Protein AF-A0A2S4UVK0-F1 (afdb_monomer_lite)

pLDDT: mean 73.25, std 17.58, range [31.62, 90.81]

Foldseek 3Di:
DDDDDDDPDPPPDPPPPPPPLCVQWPDDDQKIAGPDVPDGDIDGVVPDDSVVSVLVSCVRVVCLQKFFQDPPFPGGDGHSDPVVVVCCCVPPPRNPPPDDDPVRTGGHDPVRVVVVVVVVVVVVVVVVVPPD

Structure (mmCIF, N/CA/C/O backbone):
data_AF-A0A2S4UVK0-F1
#
_entry.id   AF-A0A2S4UVK0-F1
#
loop_
_atom_site.group_PDB
_atom_site.id
_atom_site.type_symbol
_atom_site.label_atom_id
_atom_site.label_alt_id
_atom_site.label_comp_id
_atom_site.label_asym_id
_atom_site.label_entity_id
_atom_site.label_seq_id
_atom_site.pdbx_PDB_ins_code
_atom_site.Cartn_x
_atom_site.Cartn_y
_atom_site.Cartn_z
_atom_site.occupancy
_atom_site.B_iso_or_equiv
_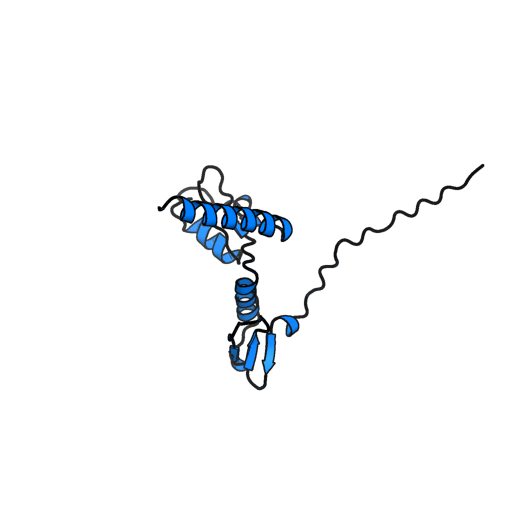atom_site.auth_seq_id
_atom_site.auth_comp_id
_atom_site.auth_asym_id
_atom_site.auth_atom_id
_atom_site.pdbx_PDB_model_num
ATOM 1 N N . MET A 1 1 ? -6.320 55.449 -12.501 1.00 41.81 1 MET A N 1
ATOM 2 C CA . MET A 1 1 ? -6.717 54.249 -13.261 1.00 41.81 1 MET A CA 1
ATOM 3 C C . MET A 1 1 ? -6.415 53.023 -12.420 1.00 41.81 1 MET A C 1
ATOM 5 O O . MET A 1 1 ? -5.417 53.016 -11.719 1.00 41.81 1 MET A O 1
ATOM 9 N N . GLN A 1 2 ? -7.387 52.115 -12.448 1.00 38.44 2 GLN A N 1
ATOM 10 C CA . GLN A 1 2 ? -7.566 50.790 -11.848 1.00 38.44 2 GLN A CA 1
ATOM 11 C C . GLN A 1 2 ? -6.492 50.130 -10.950 1.00 38.44 2 GLN A C 1
ATOM 13 O O . GLN A 1 2 ? -5.309 50.042 -11.254 1.00 38.44 2 GLN A O 1
ATOM 18 N N . GLN A 1 3 ? -7.049 49.548 -9.883 1.00 43.16 3 GLN A N 1
ATOM 19 C CA . GLN A 1 3 ? -6.599 48.444 -9.033 1.00 43.16 3 GLN A CA 1
ATOM 20 C C . GLN A 1 3 ? -6.011 47.262 -9.826 1.00 43.16 3 GLN A C 1
ATOM 22 O O . GLN A 1 3 ? -6.488 46.981 -10.921 1.00 43.16 3 GLN A O 1
ATOM 27 N N . ASN A 1 4 ? -5.115 46.475 -9.214 1.00 33.28 4 ASN A N 1
ATOM 28 C CA . ASN A 1 4 ? -5.263 45.016 -9.264 1.00 33.28 4 ASN A CA 1
ATOM 29 C C . ASN A 1 4 ? -4.525 44.302 -8.126 1.00 33.28 4 ASN A C 1
ATOM 31 O O . ASN A 1 4 ? -3.321 44.054 -8.142 1.00 33.28 4 ASN A O 1
ATOM 35 N N . ASN A 1 5 ? -5.336 43.974 -7.129 1.00 38.16 5 ASN A N 1
ATOM 36 C CA . ASN A 1 5 ? -5.068 43.098 -6.011 1.00 38.16 5 ASN A CA 1
ATOM 37 C C . ASN A 1 5 ? -5.067 41.653 -6.544 1.00 38.16 5 ASN A C 1
ATOM 39 O O . ASN A 1 5 ? -6.124 41.151 -6.918 1.00 38.16 5 ASN A O 1
ATOM 43 N N . THR A 1 6 ? -3.912 40.987 -6.623 1.00 42.09 6 THR A N 1
ATOM 44 C CA . THR A 1 6 ? -3.865 39.566 -7.014 1.00 42.09 6 THR A CA 1
ATOM 45 C C . THR A 1 6 ? -3.604 38.716 -5.779 1.00 42.09 6 THR A C 1
ATOM 47 O O . THR A 1 6 ? -2.465 38.427 -5.417 1.00 42.09 6 THR A O 1
ATOM 50 N N . GLN A 1 7 ? -4.701 38.329 -5.125 1.00 40.19 7 GLN A N 1
ATOM 51 C CA . GLN A 1 7 ? -4.750 37.201 -4.202 1.00 40.19 7 GLN A CA 1
ATOM 52 C C . GLN A 1 7 ? -4.275 35.944 -4.944 1.00 40.19 7 GLN A C 1
ATOM 54 O O . GLN A 1 7 ? -5.007 35.365 -5.747 1.00 40.19 7 GLN A O 1
ATOM 59 N N . LEU A 1 8 ? -3.052 35.494 -4.672 1.00 37.06 8 LEU A N 1
ATOM 60 C CA . LEU A 1 8 ? -2.634 34.148 -5.047 1.00 37.06 8 LEU A CA 1
ATOM 61 C C . LEU A 1 8 ? -3.218 33.174 -4.024 1.00 37.06 8 LEU A C 1
ATOM 63 O O . LEU A 1 8 ? -2.676 32.962 -2.940 1.00 37.06 8 LEU A O 1
ATOM 67 N N . GLY A 1 9 ? -4.378 32.624 -4.384 1.00 31.62 9 GLY A N 1
ATOM 68 C CA . GLY A 1 9 ? -5.061 31.572 -3.648 1.00 31.62 9 GLY A CA 1
ATOM 69 C C . GLY A 1 9 ? -4.140 30.378 -3.419 1.00 31.62 9 GLY A C 1
ATOM 70 O O . GLY A 1 9 ? -3.684 29.719 -4.356 1.00 31.62 9 GLY A O 1
ATOM 71 N N . SER A 1 10 ? -3.881 30.091 -2.147 1.00 32.03 10 SER A N 1
ATOM 72 C CA . SER A 1 10 ? -3.228 28.871 -1.700 1.00 32.03 10 SER A CA 1
ATOM 73 C C . SER A 1 10 ? -4.085 27.672 -2.113 1.00 32.03 10 SER A C 1
ATOM 75 O O . SER A 1 10 ? -5.095 27.366 -1.481 1.00 32.03 10 SER A O 1
ATOM 77 N N . ARG A 1 11 ? -3.695 26.974 -3.186 1.00 35.47 11 ARG A N 1
ATOM 78 C CA . ARG A 1 11 ? -4.223 25.640 -3.498 1.00 35.47 11 ARG A CA 1
ATOM 79 C C . ARG A 1 11 ? -3.713 24.690 -2.421 1.00 35.47 11 ARG A C 1
ATOM 81 O O . ARG A 1 11 ? -2.635 24.115 -2.542 1.00 35.47 11 ARG A O 1
ATOM 88 N N . ALA A 1 12 ? -4.487 24.556 -1.349 1.00 32.53 12 ALA A N 1
ATOM 89 C CA . ALA A 1 12 ? -4.363 23.448 -0.424 1.00 32.53 12 ALA A CA 1
ATOM 90 C C . ALA A 1 12 ? -4.585 22.160 -1.230 1.00 32.53 12 ALA A C 1
ATOM 92 O O . ALA A 1 12 ? -5.712 21.825 -1.594 1.00 32.53 12 ALA A O 1
ATOM 93 N N . GLY A 1 13 ? -3.495 21.465 -1.566 1.00 33.59 13 GLY A N 1
ATOM 94 C CA . GLY A 1 13 ? -3.571 20.074 -2.002 1.00 33.59 13 GLY A CA 1
ATOM 95 C C . GLY A 1 13 ? -4.313 19.249 -0.945 1.00 33.59 13 GLY A C 1
ATOM 96 O O . GLY A 1 13 ? -4.356 19.668 0.218 1.00 33.59 13 GLY A O 1
ATOM 97 N N . PRO A 1 14 ? -4.920 18.105 -1.312 1.00 39.34 14 PRO A N 1
ATOM 98 C CA . PRO A 1 14 ? -5.686 17.297 -0.377 1.00 39.34 14 PRO A CA 1
ATOM 99 C C . PRO A 1 14 ? -4.813 16.991 0.838 1.00 39.34 14 PRO A C 1
ATOM 101 O O . PRO A 1 14 ? -3.798 16.296 0.760 1.00 39.34 14 PRO A O 1
ATOM 104 N N . SER A 1 15 ? -5.196 17.608 1.954 1.00 35.78 15 SER A N 1
ATOM 105 C CA . SER A 1 15 ? -4.580 17.434 3.254 1.00 35.78 15 SER A CA 1
ATOM 106 C C . SER A 1 15 ? -4.567 15.937 3.526 1.00 35.78 15 SER A C 1
ATOM 108 O O . SER A 1 15 ? -5.628 15.333 3.712 1.00 35.78 15 SER A O 1
ATOM 110 N N . ARG A 1 16 ? -3.377 15.316 3.496 1.00 48.00 16 ARG A N 1
ATOM 111 C CA . ARG A 1 16 ? -3.177 13.967 4.026 1.00 48.00 16 ARG A CA 1
ATOM 112 C C . ARG A 1 16 ? -3.478 14.063 5.512 1.00 48.00 16 ARG A C 1
ATOM 114 O O . ARG A 1 16 ? -2.570 14.237 6.324 1.00 48.00 16 ARG A O 1
ATOM 121 N N . ARG A 1 17 ? -4.762 13.981 5.872 1.00 40.69 17 ARG A N 1
ATOM 122 C CA . ARG A 1 17 ? -5.163 13.692 7.238 1.00 40.69 17 ARG A CA 1
ATOM 123 C C . ARG A 1 17 ? -4.378 12.442 7.600 1.00 40.69 17 ARG A C 1
ATOM 125 O O . ARG A 1 17 ? -4.537 11.404 6.957 1.00 40.69 17 ARG A O 1
ATOM 132 N N . ARG A 1 18 ? -3.469 12.560 8.569 1.00 44.44 18 ARG A N 1
ATOM 133 C CA . ARG A 1 18 ? -2.926 11.392 9.258 1.00 44.44 18 ARG A CA 1
ATOM 134 C C . ARG A 1 18 ? -4.159 10.675 9.797 1.00 44.44 18 ARG A C 1
ATOM 136 O O . ARG A 1 18 ? -4.738 11.155 10.763 1.00 44.44 18 ARG A O 1
ATOM 143 N N . LYS A 1 19 ? -4.637 9.636 9.105 1.00 50.19 19 LYS A N 1
ATOM 144 C CA . LYS A 1 19 ? -5.754 8.828 9.594 1.00 50.19 19 LYS A CA 1
ATOM 145 C C . LYS A 1 19 ? -5.325 8.328 10.963 1.00 50.19 19 LYS A C 1
ATOM 147 O O . LYS A 1 19 ? -4.240 7.754 11.099 1.00 50.19 19 LYS A O 1
ATOM 152 N N . ASN A 1 20 ? -6.104 8.686 11.973 1.00 48.66 20 ASN A N 1
ATOM 153 C CA . ASN A 1 20 ? -5.799 8.369 13.355 1.00 48.66 20 ASN A CA 1
ATOM 154 C C . ASN A 1 20 ? -5.725 6.843 13.458 1.00 48.66 20 ASN A C 1
ATOM 156 O O . ASN A 1 20 ? -6.533 6.141 12.857 1.00 48.66 20 ASN A O 1
ATOM 160 N N . GLU A 1 21 ? -4.745 6.310 14.181 1.00 54.69 21 GLU A N 1
ATOM 161 C CA . GLU A 1 21 ? -4.463 4.870 14.209 1.00 54.69 21 GLU A CA 1
ATOM 162 C C . GLU A 1 21 ? -5.675 4.021 14.658 1.00 54.69 21 GLU A C 1
ATOM 164 O O . GLU A 1 21 ? -5.777 2.860 14.279 1.00 54.69 21 GLU A O 1
ATOM 169 N N . GLY A 1 22 ? -6.644 4.623 15.360 1.00 60.72 22 GLY A N 1
ATOM 170 C CA . GLY A 1 22 ? -7.920 4.002 15.739 1.00 60.72 22 GLY A CA 1
ATOM 171 C C . GLY A 1 22 ? -8.973 3.860 14.627 1.00 60.72 22 GLY A C 1
ATOM 172 O O . GLY A 1 22 ? -10.039 3.317 14.882 1.00 60.72 22 GLY A O 1
ATOM 173 N N . GLU A 1 23 ? -8.716 4.339 13.407 1.00 70.19 23 GLU A N 1
ATOM 174 C CA . GLU A 1 23 ? -9.642 4.197 12.267 1.00 70.19 23 GLU A CA 1
ATOM 175 C C . GLU A 1 23 ? -9.459 2.847 11.543 1.00 70.19 23 GLU A C 1
ATOM 177 O O . GLU A 1 23 ? -10.392 2.314 10.945 1.00 70.19 23 GLU A O 1
ATOM 182 N N . LEU A 1 24 ? -8.256 2.266 11.628 1.00 78.56 24 LEU A N 1
ATOM 183 C CA . LEU A 1 24 ? -7.897 0.992 10.986 1.00 78.56 24 LEU A CA 1
ATOM 184 C C . LEU A 1 24 ? -8.254 -0.226 11.850 1.00 78.56 24 LEU A C 1
ATOM 186 O O . LEU A 1 24 ? -8.425 -1.340 11.350 1.00 78.56 24 LEU A O 1
ATOM 190 N N . TYR A 1 25 ? -8.301 -0.017 13.163 1.00 82.88 25 TYR A N 1
ATOM 191 C CA . TYR A 1 25 ? -8.567 -1.046 14.152 1.00 82.88 25 TYR A CA 1
ATOM 192 C C . TYR A 1 25 ? -9.271 -0.454 15.367 1.00 82.88 25 TYR A C 1
ATOM 194 O O . TYR A 1 25 ? -8.946 0.640 15.825 1.00 82.88 25 TYR A O 1
ATOM 202 N N . VAL A 1 26 ? -10.198 -1.217 15.933 1.00 87.31 26 VAL A N 1
ATOM 203 C CA . VAL A 1 26 ? -10.932 -0.846 17.146 1.00 87.31 26 VAL A CA 1
ATOM 204 C C . VAL A 1 26 ? -10.570 -1.785 18.283 1.00 87.31 26 VAL A C 1
ATOM 206 O O . VAL A 1 26 ? -10.423 -2.991 18.087 1.00 87.31 26 VAL A O 1
ATOM 209 N N . ARG A 1 27 ? -10.414 -1.236 19.492 1.00 86.25 27 ARG A N 1
ATOM 210 C CA . ARG A 1 27 ? -10.216 -2.046 20.697 1.00 86.25 27 ARG A CA 1
ATOM 211 C C . ARG A 1 27 ? -11.565 -2.602 21.148 1.00 86.25 27 ARG A C 1
ATOM 213 O O . ARG A 1 27 ? -12.460 -1.831 21.487 1.00 86.25 27 ARG A O 1
ATOM 220 N N . ARG A 1 28 ? -11.690 -3.925 21.200 1.00 85.81 28 ARG A N 1
ATOM 221 C CA . ARG A 1 28 ? -12.854 -4.647 21.715 1.00 85.81 28 ARG A CA 1
ATOM 222 C C . ARG A 1 28 ? -12.394 -5.551 22.859 1.00 85.81 28 ARG A C 1
ATOM 224 O O . ARG A 1 28 ? -11.908 -6.650 22.627 1.00 85.81 28 ARG A O 1
ATOM 231 N N . GLY A 1 29 ? -12.518 -5.054 24.090 1.00 87.88 29 GLY A N 1
ATOM 232 C CA . GLY A 1 29 ? -12.010 -5.743 25.280 1.00 87.88 29 GLY A CA 1
ATOM 233 C C . GLY A 1 29 ? -10.481 -5.837 25.287 1.00 87.88 29 GLY A C 1
ATOM 234 O O . GLY A 1 29 ? -9.796 -4.822 25.151 1.00 87.88 29 GLY A O 1
ATOM 235 N N . ASP A 1 30 ? -9.972 -7.060 25.422 1.00 89.38 30 ASP A N 1
ATOM 236 C CA . ASP A 1 30 ? -8.557 -7.449 25.380 1.00 89.38 30 ASP A CA 1
ATOM 237 C C . ASP A 1 30 ? -8.058 -7.742 23.955 1.00 89.38 30 ASP A C 1
ATOM 239 O O . ASP A 1 30 ? -6.981 -8.306 23.769 1.00 89.38 30 ASP A O 1
ATOM 243 N N . ARG A 1 31 ? -8.829 -7.366 22.929 1.00 88.94 31 ARG A N 1
ATOM 244 C CA . ARG A 1 31 ? -8.486 -7.570 21.520 1.00 88.94 31 ARG A CA 1
ATOM 245 C C . ARG A 1 31 ? -8.573 -6.280 20.734 1.00 88.94 31 ARG A C 1
ATOM 247 O O . ARG A 1 31 ? -9.306 -5.350 21.067 1.00 88.94 31 ARG A O 1
ATOM 254 N N . TYR A 1 32 ? -7.850 -6.262 19.632 1.00 88.38 32 TYR A N 1
ATOM 255 C CA . TYR A 1 32 ? -8.003 -5.287 18.574 1.00 88.38 32 TYR A CA 1
ATOM 256 C C . TYR A 1 32 ? -8.524 -5.966 17.326 1.00 88.38 32 TYR A C 1
ATOM 258 O O . TYR A 1 32 ? -7.998 -6.994 16.905 1.00 88.38 32 TYR A O 1
ATOM 266 N N . VAL A 1 33 ? -9.540 -5.359 16.732 1.00 88.62 33 VAL A N 1
ATOM 267 C CA . VAL A 1 33 ? -10.272 -5.914 15.600 1.00 88.62 33 VAL A CA 1
ATOM 268 C C . VAL A 1 33 ? -10.113 -4.982 14.412 1.00 88.62 33 VAL A C 1
ATOM 270 O O . VAL A 1 33 ? -10.243 -3.763 14.548 1.00 88.62 33 VAL A O 1
ATOM 273 N N . CYS A 1 34 ? -9.817 -5.558 13.252 1.00 89.06 34 CYS A N 1
ATOM 274 C CA . CYS A 1 34 ? -9.766 -4.836 11.990 1.00 89.06 34 CYS A CA 1
ATOM 275 C C . CYS A 1 34 ? -11.143 -4.254 11.631 1.00 89.06 34 CYS A C 1
ATOM 277 O O . CYS A 1 34 ? -12.158 -4.935 11.753 1.00 89.06 34 CYS A O 1
ATOM 279 N N . THR A 1 35 ? -11.190 -3.005 11.167 1.00 88.69 35 THR A N 1
ATOM 280 C CA . THR A 1 35 ? -12.447 -2.321 10.804 1.00 88.69 35 THR A CA 1
ATOM 281 C C . THR A 1 35 ? -12.868 -2.533 9.348 1.00 88.69 35 THR A C 1
ATOM 283 O O . THR A 1 35 ? -13.904 -2.020 8.927 1.00 88.69 35 THR A O 1
ATOM 286 N N . HIS A 1 36 ? -12.085 -3.269 8.552 1.00 86.00 36 HIS A N 1
ATOM 287 C CA . HIS A 1 36 ? -12.397 -3.488 7.142 1.00 86.00 36 HIS A CA 1
ATOM 288 C C . HIS A 1 36 ? -13.613 -4.404 6.994 1.00 86.00 36 HIS A C 1
ATOM 290 O O . HIS A 1 36 ? -13.676 -5.471 7.604 1.00 86.00 36 HIS A O 1
ATOM 296 N N . ILE A 1 37 ? -14.565 -4.002 6.152 1.00 83.00 37 ILE A N 1
ATOM 297 C CA . ILE A 1 37 ? -15.798 -4.754 5.910 1.00 83.00 37 ILE A CA 1
ATOM 298 C C . ILE A 1 37 ? -15.439 -6.141 5.360 1.00 83.00 37 ILE A C 1
ATOM 300 O O . ILE A 1 37 ? -14.726 -6.257 4.368 1.00 83.00 37 ILE A O 1
ATOM 304 N N . GLY A 1 38 ? -15.918 -7.197 6.020 1.00 83.62 38 GLY A N 1
ATOM 305 C CA . GLY A 1 38 ? -15.624 -8.583 5.642 1.00 83.62 38 GLY A CA 1
ATOM 306 C C . GLY A 1 38 ? -14.279 -9.121 6.146 1.00 83.62 38 GLY A C 1
ATOM 307 O O . GLY A 1 38 ? -13.953 -10.274 5.872 1.00 83.62 38 GLY A O 1
ATOM 308 N N . CYS A 1 39 ? -13.505 -8.339 6.906 1.00 85.19 39 CYS A N 1
ATOM 309 C CA . CYS A 1 39 ? -12.301 -8.825 7.569 1.00 85.19 39 CYS A CA 1
ATOM 310 C C . CYS A 1 39 ? -12.599 -9.302 8.995 1.00 85.19 39 CYS A C 1
ATOM 312 O O . CYS A 1 39 ? -13.184 -8.578 9.795 1.00 85.19 39 CYS A O 1
ATOM 314 N N . THR A 1 40 ? -12.138 -10.506 9.332 1.00 85.69 40 THR A N 1
ATOM 315 C CA . THR A 1 40 ? -12.275 -11.113 10.668 1.00 85.69 40 THR A CA 1
ATOM 316 C C . THR A 1 40 ? -10.961 -11.132 11.450 1.00 85.69 40 THR A C 1
ATOM 318 O O . THR A 1 40 ? -10.833 -11.849 12.438 1.00 85.69 40 THR A O 1
ATOM 321 N N . SER A 1 41 ? -9.949 -10.382 11.004 1.00 87.69 41 SER A N 1
ATOM 322 C CA . SER A 1 41 ? -8.648 -10.370 11.670 1.00 87.69 41 SER A CA 1
ATOM 323 C C . SER A 1 41 ? -8.705 -9.636 13.005 1.00 87.69 41 SER A C 1
ATOM 325 O O . SER A 1 41 ? -9.110 -8.472 13.087 1.00 87.69 41 SER A O 1
ATOM 327 N N . GLU A 1 42 ? -8.232 -10.331 14.032 1.00 89.69 42 GLU A N 1
ATOM 328 C CA . GLU A 1 42 ? -8.121 -9.847 15.397 1.00 89.69 42 GLU A CA 1
ATOM 329 C C . GLU A 1 42 ? -6.741 -10.163 15.977 1.00 89.69 42 GLU A C 1
ATOM 331 O O . GLU A 1 42 ? -6.122 -11.179 15.652 1.00 89.69 42 GLU A O 1
ATOM 336 N N . TRP A 1 43 ? -6.256 -9.280 16.845 1.00 90.81 43 TRP A N 1
ATOM 337 C CA . TRP A 1 43 ? -5.009 -9.461 17.580 1.00 90.81 43 TRP A CA 1
ATOM 338 C C . TRP A 1 43 ? -5.263 -9.293 19.075 1.00 90.81 43 TRP A C 1
ATOM 340 O O . TRP A 1 43 ? -5.926 -8.328 19.467 1.00 90.81 43 TRP A O 1
ATOM 350 N N . PRO A 1 44 ? -4.716 -10.175 19.925 1.00 90.75 44 PRO A N 1
ATOM 351 C CA . PRO A 1 44 ? -4.693 -9.947 21.363 1.00 90.75 44 PRO A CA 1
ATOM 352 C C . PRO A 1 44 ? -3.968 -8.639 21.682 1.00 90.75 44 PRO A C 1
ATOM 354 O O . PRO A 1 44 ? -2.914 -8.356 21.115 1.00 90.75 44 PRO A O 1
ATOM 357 N N . LEU A 1 45 ? -4.511 -7.855 22.608 1.00 84.25 45 LEU A N 1
ATOM 358 C CA . LEU A 1 45 ? -3.960 -6.573 23.050 1.00 84.25 45 LEU A CA 1
ATOM 359 C C . LEU A 1 45 ? -2.499 -6.711 23.501 1.00 84.25 45 LEU A C 1
ATOM 361 O O . LEU A 1 45 ? -1.673 -5.867 23.170 1.00 84.25 45 LEU A O 1
ATOM 365 N N . GLU A 1 46 ? -2.182 -7.806 24.190 1.00 85.69 46 GLU A N 1
ATOM 366 C CA . GLU A 1 46 ? -0.850 -8.097 24.725 1.00 85.69 46 GLU A CA 1
ATOM 367 C C . GLU A 1 46 ? 0.193 -8.418 23.640 1.00 85.69 46 GLU A C 1
ATOM 369 O O . GLU A 1 46 ? 1.361 -8.054 23.764 1.00 85.69 46 GLU A O 1
ATOM 374 N N . SER A 1 47 ? -0.217 -9.059 22.542 1.00 82.56 47 SER A N 1
ATOM 375 C CA . SER A 1 47 ? 0.685 -9.439 21.444 1.00 82.56 47 SER A CA 1
ATOM 376 C C . SER A 1 47 ? 0.597 -8.504 20.236 1.00 82.56 47 SER A C 1
ATOM 378 O O . SER A 1 47 ? 1.366 -8.637 19.274 1.00 82.56 47 SER A O 1
ATOM 380 N N . MET A 1 48 ? -0.313 -7.528 20.272 1.00 81.31 48 MET A N 1
ATOM 381 C CA . MET A 1 48 ? -0.531 -6.621 19.164 1.00 81.31 48 MET A CA 1
ATOM 382 C C . MET A 1 48 ? 0.617 -5.626 19.010 1.00 81.31 48 MET A C 1
ATOM 384 O O . MET A 1 48 ? 0.820 -4.712 19.805 1.00 81.31 48 MET A O 1
ATOM 388 N N . ARG A 1 49 ? 1.319 -5.740 17.879 1.00 85.81 49 ARG A N 1
ATOM 389 C CA . ARG A 1 49 ? 2.321 -4.762 17.452 1.00 85.81 49 ARG A CA 1
ATOM 390 C C . ARG A 1 49 ? 1.720 -3.814 16.409 1.00 85.81 49 ARG A C 1
ATOM 392 O O . ARG A 1 49 ? 1.234 -4.299 15.384 1.00 85.81 49 ARG A O 1
ATOM 399 N N . PRO A 1 50 ? 1.826 -2.481 16.569 1.00 79.69 50 PRO A N 1
ATOM 400 C CA . PRO A 1 50 ? 1.246 -1.519 15.625 1.00 79.69 50 PRO A CA 1
ATOM 401 C C . PRO A 1 50 ? 1.684 -1.716 14.167 1.00 79.69 50 PRO A C 1
ATOM 403 O O . PRO A 1 50 ? 0.898 -1.520 13.243 1.00 79.69 50 PRO A O 1
ATOM 406 N N . HIS A 1 51 ? 2.931 -2.140 13.929 1.00 79.62 51 HIS A N 1
ATOM 407 C CA . HIS A 1 51 ? 3.424 -2.393 12.572 1.00 79.62 51 HIS A CA 1
ATOM 408 C C . HIS A 1 51 ? 2.767 -3.610 11.904 1.00 79.62 51 HIS A C 1
ATOM 410 O O . HIS A 1 51 ? 2.600 -3.599 10.685 1.00 79.62 51 HIS A O 1
ATOM 416 N N . ASN A 1 52 ? 2.355 -4.623 12.675 1.00 83.44 52 ASN A N 1
ATOM 417 C CA . ASN A 1 52 ? 1.669 -5.802 12.143 1.00 83.44 52 ASN A CA 1
ATOM 418 C C . ASN A 1 52 ? 0.273 -5.432 11.651 1.00 83.44 52 ASN A C 1
ATOM 420 O O . ASN A 1 52 ? -0.097 -5.777 10.534 1.00 83.44 52 ASN A O 1
ATOM 424 N N . VAL A 1 53 ? -0.459 -4.648 12.439 1.00 82.12 53 VAL A N 1
ATOM 425 C CA . VAL A 1 53 ? -1.822 -4.218 12.102 1.00 82.12 53 VAL A CA 1
ATOM 426 C C . VAL A 1 53 ? -1.818 -3.237 10.938 1.00 82.12 53 VAL A C 1
ATOM 428 O O . VAL A 1 53 ? -2.619 -3.360 10.016 1.00 82.12 53 VAL A O 1
ATOM 431 N N . LYS A 1 54 ? -0.852 -2.308 10.913 1.00 80.00 54 LYS A N 1
ATOM 432 C CA . LYS A 1 54 ? -0.639 -1.429 9.756 1.00 80.00 54 LYS A CA 1
ATOM 433 C C . LYS A 1 54 ? -0.312 -2.230 8.499 1.00 80.00 54 LYS A C 1
ATOM 435 O O . LYS A 1 54 ? -0.851 -1.933 7.440 1.00 80.00 54 LYS A O 1
ATOM 440 N N . SER A 1 55 ? 0.554 -3.240 8.602 1.00 79.69 55 SER A N 1
ATOM 441 C CA . SER A 1 55 ? 0.890 -4.102 7.466 1.00 79.69 55 SER A CA 1
ATOM 442 C C . SER A 1 55 ? -0.304 -4.930 7.002 1.00 79.69 55 SER A C 1
ATOM 444 O O . SER A 1 55 ? -0.490 -5.083 5.799 1.00 79.69 55 SER A O 1
ATOM 446 N N . HIS A 1 56 ? -1.116 -5.437 7.929 1.00 84.69 56 HIS A N 1
ATOM 447 C CA . HIS A 1 56 ? -2.365 -6.110 7.605 1.00 84.69 56 HIS A CA 1
ATOM 448 C C . HIS A 1 56 ? -3.315 -5.166 6.865 1.00 84.69 56 HIS A C 1
ATOM 450 O O . HIS A 1 56 ? -3.834 -5.532 5.825 1.00 84.69 56 HIS A O 1
ATOM 456 N N . TRP A 1 57 ? -3.489 -3.921 7.314 1.00 80.25 57 TRP A N 1
ATOM 457 C CA . TRP A 1 57 ? -4.383 -2.982 6.631 1.00 80.25 57 TRP A CA 1
ATOM 458 C C . TRP A 1 57 ? -4.004 -2.732 5.159 1.00 80.25 57 TRP A C 1
ATOM 460 O O . TRP A 1 57 ? -4.862 -2.460 4.317 1.00 80.25 57 TRP A O 1
ATOM 470 N N . LEU A 1 58 ? -2.719 -2.873 4.811 1.00 75.38 58 LEU A N 1
ATOM 471 C CA . LEU A 1 58 ? -2.269 -2.787 3.420 1.00 75.38 58 LEU A CA 1
ATOM 472 C C . LEU A 1 58 ? -2.825 -3.913 2.532 1.00 75.38 58 LEU A C 1
ATOM 474 O O . LEU A 1 58 ? -2.875 -3.713 1.320 1.00 75.38 58 LEU A O 1
ATOM 478 N N . THR A 1 59 ? -3.248 -5.056 3.090 1.00 76.44 59 THR A N 1
ATOM 479 C CA . THR A 1 59 ? -3.857 -6.149 2.311 1.00 76.44 59 THR A CA 1
ATOM 480 C C . THR A 1 59 ? -5.238 -5.778 1.795 1.00 76.44 59 THR A C 1
ATOM 482 O O . THR A 1 59 ? -5.590 -6.180 0.698 1.00 76.44 59 THR A O 1
ATOM 485 N N . HIS A 1 60 ? -5.992 -4.969 2.541 1.00 75.69 60 HIS A N 1
ATOM 486 C CA . HIS A 1 60 ? -7.331 -4.522 2.137 1.00 75.69 60 HIS A CA 1
ATOM 487 C C . HIS A 1 60 ? -7.318 -3.504 1.013 1.00 75.69 60 HIS A C 1
ATOM 489 O O . HIS A 1 60 ? -8.246 -3.421 0.222 1.00 75.69 60 HIS A O 1
ATOM 495 N N . ASN A 1 61 ? -6.265 -2.696 0.961 1.00 66.56 61 ASN A N 1
ATOM 496 C CA . ASN A 1 61 ? -6.179 -1.616 -0.010 1.00 66.56 61 ASN A CA 1
ATOM 497 C C . ASN A 1 61 ? -5.402 -2.043 -1.270 1.00 66.56 61 ASN A C 1
ATOM 499 O O . ASN A 1 61 ? -5.221 -1.228 -2.170 1.00 66.56 61 ASN A O 1
ATOM 503 N N . ASP A 1 62 ? -4.875 -3.277 -1.312 1.00 64.81 62 ASP A N 1
ATOM 504 C CA . ASP A 1 62 ? -3.988 -3.780 -2.373 1.00 64.81 62 ASP A CA 1
ATOM 505 C C . ASP A 1 62 ? -2.894 -2.770 -2.785 1.00 64.81 62 ASP A C 1
ATOM 507 O O . ASP A 1 62 ? -2.427 -2.729 -3.930 1.00 64.81 62 ASP A O 1
ATOM 511 N N . LEU A 1 63 ? -2.449 -1.938 -1.830 1.00 69.56 63 LEU A N 1
ATOM 512 C CA . LEU A 1 63 ? -1.522 -0.830 -2.067 1.00 69.56 63 LEU A CA 1
ATOM 513 C C . LEU A 1 63 ? -0.108 -1.375 -2.211 1.00 69.56 63 LEU A C 1
ATOM 515 O O . LEU A 1 63 ? 0.755 -1.225 -1.341 1.00 69.56 63 LEU A O 1
ATOM 519 N N . ARG A 1 64 ? 0.152 -2.004 -3.354 1.00 79.19 64 ARG A N 1
ATOM 520 C CA . ARG A 1 64 ? 1.481 -2.425 -3.787 1.00 79.19 64 ARG A CA 1
ATOM 521 C C . ARG A 1 64 ? 2.214 -1.232 -4.388 1.00 79.19 64 ARG A C 1
ATOM 523 O O . ARG A 1 64 ? 2.449 -1.162 -5.599 1.00 79.19 64 ARG A O 1
ATOM 530 N N . ARG A 1 65 ? 2.512 -0.266 -3.519 1.00 84.25 65 ARG A N 1
ATOM 531 C CA . ARG A 1 65 ? 3.116 1.024 -3.875 1.00 84.25 65 ARG A CA 1
ATOM 532 C C . ARG A 1 65 ? 4.569 0.920 -4.300 1.00 84.25 65 ARG A C 1
ATOM 534 O O . ARG A 1 65 ? 5.067 1.829 -4.942 1.00 84.25 65 ARG A O 1
ATOM 541 N N . TYR A 1 66 ? 5.254 -0.166 -3.959 1.00 88.50 66 TYR A N 1
ATOM 542 C CA . TYR A 1 66 ? 6.658 -0.341 -4.305 1.00 88.50 66 TYR A CA 1
ATOM 543 C C . TYR A 1 66 ? 6.777 -1.284 -5.492 1.00 88.50 66 TYR A C 1
ATOM 545 O O . TYR A 1 66 ? 6.511 -2.477 -5.367 1.00 88.50 66 TYR A O 1
ATOM 553 N N . ALA A 1 67 ? 7.160 -0.754 -6.645 1.00 88.81 67 ALA A N 1
ATOM 554 C CA . ALA A 1 67 ? 7.377 -1.512 -7.865 1.00 88.81 67 ALA A CA 1
ATOM 555 C C . ALA A 1 67 ? 8.874 -1.704 -8.123 1.00 88.81 67 ALA A C 1
ATOM 557 O O . ALA A 1 67 ? 9.678 -0.796 -7.890 1.00 88.81 67 ALA A O 1
ATOM 558 N N . CYS A 1 68 ? 9.231 -2.885 -8.623 1.00 90.81 68 CYS A N 1
ATOM 559 C CA . CYS A 1 68 ? 10.560 -3.125 -9.159 1.00 90.81 68 CYS A CA 1
ATOM 560 C C . CYS A 1 68 ? 10.730 -2.362 -10.481 1.00 90.81 68 CYS A C 1
ATOM 562 O O . CYS A 1 68 ? 9.896 -2.489 -11.377 1.00 90.81 68 CYS A O 1
ATOM 564 N N . ASN A 1 69 ? 11.795 -1.569 -10.582 1.00 89.88 69 ASN A N 1
ATOM 565 C CA . ASN A 1 69 ? 12.144 -0.769 -11.755 1.00 89.88 69 ASN A CA 1
ATOM 566 C C . ASN A 1 69 ? 13.616 -0.985 -12.133 1.00 89.88 69 ASN A C 1
ATOM 568 O O . ASN A 1 69 ? 14.391 -0.039 -12.241 1.00 89.88 69 ASN A O 1
ATOM 572 N N . VAL A 1 70 ? 14.021 -2.248 -12.274 1.00 87.75 70 VAL A N 1
ATOM 573 C CA . VAL A 1 70 ? 15.369 -2.590 -12.743 1.00 87.75 70 VAL A CA 1
ATOM 574 C C . VAL A 1 70 ? 15.402 -2.480 -14.274 1.00 87.75 70 VAL A C 1
ATOM 576 O O . VAL A 1 70 ? 14.651 -3.200 -14.947 1.00 87.75 70 VAL A O 1
ATOM 579 N N . PRO A 1 71 ? 16.238 -1.604 -14.855 1.00 82.69 71 PRO A N 1
ATOM 580 C CA . PRO A 1 71 ? 16.344 -1.456 -16.301 1.00 82.69 71 PRO A CA 1
ATOM 581 C C . PRO A 1 71 ? 16.888 -2.739 -16.944 1.00 82.69 71 PRO A C 1
ATOM 583 O O . PRO A 1 71 ? 17.693 -3.455 -16.356 1.00 82.69 71 PRO A O 1
ATOM 586 N N . GLY A 1 72 ? 16.412 -3.057 -18.149 1.00 79.94 72 GLY A N 1
ATOM 587 C CA . GLY A 1 72 ? 16.813 -4.274 -18.870 1.00 79.94 72 GLY A CA 1
ATOM 588 C C . GLY A 1 72 ? 16.203 -5.571 -18.327 1.00 79.94 72 GLY A C 1
ATOM 589 O O . GLY A 1 72 ? 16.474 -6.645 -18.855 1.00 79.94 72 GLY A O 1
ATOM 590 N N . SER A 1 73 ? 15.347 -5.487 -17.307 1.00 80.31 73 SER A N 1
ATOM 591 C CA . SER A 1 73 ? 14.665 -6.642 -16.737 1.00 80.31 73 SER A CA 1
ATOM 592 C C . SER A 1 73 ? 13.183 -6.685 -17.112 1.00 80.31 73 SER A C 1
ATOM 594 O O . SER A 1 73 ? 12.514 -5.659 -17.230 1.00 80.31 73 SER A O 1
ATOM 596 N N . SER A 1 74 ? 12.630 -7.889 -17.255 1.00 82.31 74 SER A N 1
ATOM 597 C CA . SER A 1 74 ? 11.198 -8.098 -17.507 1.00 82.31 74 SER A CA 1
ATOM 598 C C . SER A 1 74 ? 10.357 -8.133 -16.220 1.00 82.31 74 SER A C 1
ATOM 600 O O . SER A 1 74 ? 9.187 -8.530 -16.247 1.00 82.31 74 SER A O 1
ATOM 602 N N . CYS A 1 75 ? 10.922 -7.723 -15.078 1.00 87.00 75 CYS A N 1
ATOM 603 C CA . CYS A 1 75 ? 10.235 -7.806 -13.796 1.00 87.00 75 CYS A CA 1
ATOM 604 C C . CYS A 1 75 ? 9.119 -6.767 -13.688 1.00 87.00 75 CYS A C 1
ATOM 606 O O . CYS A 1 75 ? 9.320 -5.572 -13.873 1.00 87.00 75 CYS A O 1
ATOM 608 N N . ARG A 1 76 ? 7.925 -7.243 -13.332 1.00 81.75 76 ARG A N 1
ATOM 609 C CA . ARG A 1 76 ? 6.743 -6.413 -13.051 1.00 81.75 76 ARG A CA 1
ATOM 610 C C . ARG A 1 76 ? 6.236 -6.624 -11.624 1.00 81.75 76 ARG A C 1
ATOM 612 O O . ARG A 1 76 ? 5.050 -6.441 -11.348 1.00 81.75 76 ARG A O 1
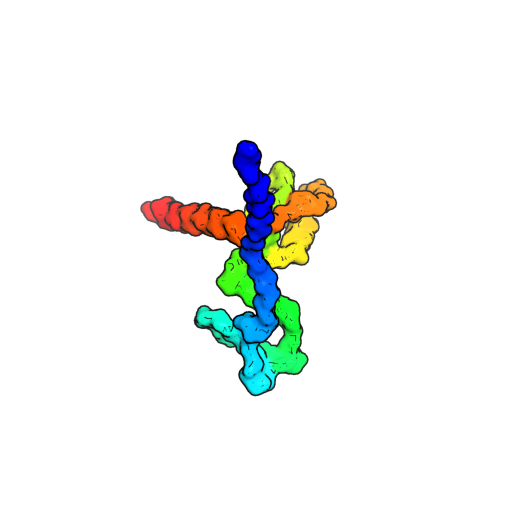ATOM 619 N N . GLN A 1 77 ? 7.107 -7.093 -10.724 1.00 86.00 77 GLN A N 1
ATOM 620 C CA . GLN A 1 77 ? 6.723 -7.373 -9.345 1.00 86.00 77 GLN A CA 1
ATOM 621 C C . GLN A 1 77 ? 6.502 -6.077 -8.564 1.00 86.00 77 GLN A C 1
ATOM 623 O O . GLN A 1 77 ? 7.249 -5.104 -8.683 1.00 86.00 77 GLN A O 1
ATOM 628 N N . ARG A 1 78 ? 5.436 -6.086 -7.762 1.00 87.44 78 ARG A N 1
ATOM 629 C CA . ARG A 1 78 ? 5.027 -4.981 -6.900 1.00 87.44 78 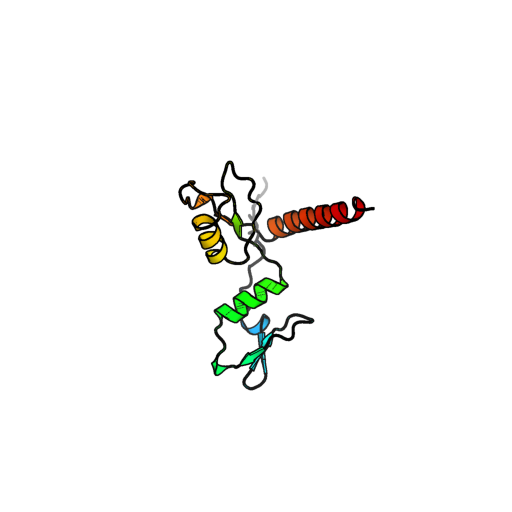ARG A CA 1
ATOM 630 C C . ARG A 1 78 ? 4.769 -5.511 -5.500 1.00 87.44 78 ARG A C 1
ATOM 632 O O . ARG A 1 78 ? 4.193 -6.588 -5.340 1.00 87.44 78 ARG A O 1
ATOM 639 N N . PHE A 1 79 ? 5.136 -4.716 -4.510 1.00 86.25 79 PHE A N 1
ATOM 640 C CA . PHE A 1 79 ? 5.134 -5.073 -3.103 1.00 86.25 79 PHE A CA 1
ATOM 641 C C . PHE A 1 79 ? 4.433 -3.998 -2.277 1.00 86.25 79 PHE A C 1
ATOM 643 O O . PHE A 1 79 ? 4.502 -2.803 -2.579 1.00 86.25 79 PHE A O 1
ATOM 650 N N . ALA A 1 80 ? 3.762 -4.425 -1.208 1.00 83.06 80 ALA A N 1
ATOM 651 C CA . ALA A 1 80 ? 3.120 -3.520 -0.257 1.00 83.06 80 ALA A CA 1
ATOM 652 C C . ALA A 1 80 ? 4.138 -2.802 0.646 1.00 83.06 80 ALA A C 1
ATOM 654 O O . ALA A 1 80 ? 3.904 -1.678 1.095 1.00 83.06 80 ALA A O 1
ATOM 655 N N . ARG A 1 81 ? 5.296 -3.431 0.892 1.00 83.25 81 ARG A N 1
ATOM 656 C CA . ARG A 1 81 ? 6.359 -2.912 1.761 1.00 83.25 81 ARG A CA 1
ATOM 657 C C . ARG A 1 81 ? 7.661 -2.714 0.992 1.00 83.25 81 ARG A C 1
ATOM 659 O O . ARG A 1 81 ? 8.017 -3.514 0.132 1.00 83.25 81 ARG A O 1
ATOM 666 N N . LYS A 1 82 ? 8.407 -1.669 1.367 1.00 85.75 82 LYS A N 1
ATOM 667 C CA . LYS A 1 82 ? 9.735 -1.376 0.804 1.00 85.75 82 LYS A CA 1
ATOM 668 C C . LYS A 1 82 ? 10.728 -2.495 1.119 1.00 85.75 82 LYS A C 1
ATOM 670 O O . LYS A 1 82 ? 11.525 -2.853 0.266 1.00 85.75 82 LYS A O 1
ATOM 675 N N . TYR A 1 83 ? 10.638 -3.053 2.326 1.00 87.00 83 TYR A N 1
ATOM 676 C CA . TYR A 1 83 ? 11.467 -4.170 2.776 1.00 87.00 83 TYR A CA 1
ATOM 677 C C . TYR A 1 83 ? 11.335 -5.397 1.865 1.00 87.00 83 TYR A C 1
ATOM 679 O O . TYR A 1 83 ? 12.339 -5.956 1.435 1.00 87.00 83 TYR A O 1
ATOM 687 N N . ASP A 1 84 ? 10.105 -5.753 1.489 1.00 88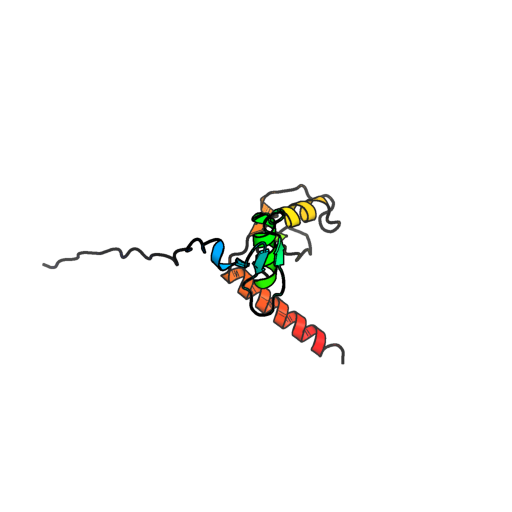.44 84 ASP A N 1
ATOM 688 C CA . ASP A 1 84 ? 9.855 -6.886 0.592 1.00 88.44 84 ASP A CA 1
ATOM 689 C C . ASP A 1 84 ? 10.473 -6.651 -0.790 1.00 88.44 84 ASP A C 1
ATOM 691 O O . ASP A 1 84 ? 11.095 -7.549 -1.353 1.00 88.44 84 ASP A O 1
ATOM 695 N N . LEU A 1 85 ? 10.377 -5.421 -1.310 1.00 90.38 85 LEU A N 1
ATOM 696 C CA . LEU A 1 85 ? 11.042 -5.055 -2.559 1.00 90.38 85 LEU A CA 1
ATOM 697 C C . LEU A 1 85 ? 12.574 -5.088 -2.427 1.00 90.38 85 LEU A C 1
ATOM 699 O O . LEU A 1 85 ? 13.252 -5.510 -3.354 1.00 90.38 85 LEU A O 1
ATOM 703 N N . GLN A 1 86 ? 13.140 -4.679 -1.291 1.00 88.69 86 GLN A N 1
ATOM 704 C CA . GLN A 1 86 ? 14.587 -4.756 -1.069 1.00 88.69 86 GLN A CA 1
ATOM 705 C C . GLN A 1 86 ? 15.091 -6.201 -1.051 1.00 88.69 86 GLN A C 1
ATOM 707 O O . GLN A 1 86 ? 16.116 -6.490 -1.669 1.00 88.69 86 GLN A O 1
ATOM 712 N N . ILE A 1 87 ? 14.367 -7.114 -0.395 1.00 89.00 87 ILE A N 1
ATOM 713 C CA . ILE A 1 87 ? 14.682 -8.548 -0.450 1.00 89.00 87 ILE A CA 1
ATOM 714 C C . ILE A 1 87 ? 14.564 -9.054 -1.887 1.00 89.00 87 ILE A C 1
ATOM 716 O O . ILE A 1 87 ? 15.460 -9.750 -2.361 1.00 89.00 87 ILE A O 1
ATOM 720 N N . HIS A 1 88 ? 13.495 -8.677 -2.595 1.00 90.31 88 HIS A N 1
ATOM 721 C CA . HIS A 1 88 ? 13.312 -9.041 -3.996 1.00 90.31 88 HIS A CA 1
ATOM 722 C C . HIS A 1 88 ? 14.491 -8.580 -4.863 1.00 90.31 88 HIS A C 1
ATOM 724 O O . HIS A 1 88 ? 15.046 -9.388 -5.596 1.00 90.31 88 HIS A O 1
ATOM 730 N N . LEU A 1 89 ? 14.929 -7.325 -4.755 1.00 87.25 89 LEU A N 1
ATOM 731 C CA . LEU A 1 89 ? 16.055 -6.806 -5.539 1.00 87.25 89 LEU A CA 1
ATOM 732 C C . LEU A 1 89 ? 17.372 -7.536 -5.245 1.00 87.25 89 LEU A C 1
ATOM 734 O O . LEU A 1 89 ? 18.203 -7.660 -6.137 1.00 87.25 89 LEU A O 1
ATOM 738 N N . ARG A 1 90 ? 17.563 -8.029 -4.015 1.00 85.56 90 ARG A N 1
ATOM 739 C CA . ARG A 1 90 ? 18.778 -8.754 -3.618 1.00 85.56 90 ARG A CA 1
ATOM 740 C C . ARG A 1 90 ? 18.778 -10.216 -4.068 1.00 85.56 90 ARG A C 1
ATOM 742 O O . ARG A 1 90 ? 19.816 -10.722 -4.476 1.00 85.56 90 ARG A O 1
ATOM 749 N N . ASN A 1 91 ? 17.632 -10.887 -3.968 1.00 84.50 91 ASN A N 1
ATOM 750 C CA . ASN A 1 91 ? 17.552 -12.347 -4.082 1.00 84.50 91 ASN A CA 1
ATOM 751 C C . ASN A 1 91 ? 16.810 -12.831 -5.339 1.00 84.50 91 ASN A C 1
ATOM 753 O O . ASN A 1 91 ? 16.768 -14.034 -5.593 1.00 84.50 91 ASN A O 1
ATOM 757 N N . SER A 1 92 ? 16.193 -11.939 -6.119 1.00 80.69 92 SER A N 1
ATOM 758 C CA . SER A 1 92 ? 15.465 -12.321 -7.331 1.00 80.69 92 SER A CA 1
ATOM 759 C C . SER A 1 92 ? 16.428 -12.787 -8.419 1.00 80.69 92 SER A C 1
ATOM 761 O O . SER A 1 92 ? 17.315 -12.049 -8.849 1.00 80.69 92 SER A O 1
ATOM 763 N N . SER A 1 93 ? 16.193 -13.993 -8.935 1.00 81.88 93 SER A N 1
ATOM 764 C CA . SER A 1 93 ? 16.914 -14.538 -10.088 1.00 81.88 93 SER A CA 1
ATOM 765 C C . SER A 1 93 ? 16.761 -13.678 -11.349 1.00 81.88 93 SER A C 1
ATOM 767 O O . SER A 1 93 ? 17.647 -13.689 -12.198 1.00 81.88 93 SER A O 1
ATOM 769 N N . ILE A 1 94 ? 15.686 -12.883 -11.445 1.00 81.12 94 ILE A N 1
ATOM 770 C CA . ILE A 1 94 ? 15.399 -11.991 -12.583 1.00 81.12 94 ILE A CA 1
ATOM 771 C C . ILE A 1 94 ? 16.393 -10.816 -12.658 1.00 81.12 94 ILE A C 1
ATOM 773 O O . ILE A 1 94 ? 16.616 -10.265 -13.733 1.00 81.12 94 ILE A O 1
ATOM 777 N N . HIS A 1 95 ? 17.004 -10.432 -11.535 1.00 79.50 95 HIS A N 1
ATOM 778 C CA . HIS A 1 95 ? 17.977 -9.332 -11.446 1.00 79.50 95 HIS A CA 1
ATOM 779 C C . HIS A 1 95 ? 19.365 -9.832 -11.037 1.00 79.50 95 HIS A C 1
ATOM 781 O O . HIS A 1 95 ? 20.184 -9.087 -10.498 1.00 79.50 95 HIS A O 1
ATOM 787 N N . ARG A 1 96 ? 19.645 -11.122 -11.263 1.00 73.25 96 ARG A N 1
ATOM 788 C CA . ARG A 1 96 ? 20.910 -11.739 -10.867 1.00 73.25 96 ARG A CA 1
ATOM 789 C C . ARG A 1 96 ? 22.074 -11.049 -11.585 1.00 73.25 96 ARG A C 1
ATOM 791 O O . ARG A 1 96 ? 22.201 -11.150 -12.799 1.00 73.25 96 ARG A O 1
ATOM 798 N N . GLY A 1 97 ? 22.929 -10.382 -10.812 1.00 72.62 97 GLY A N 1
ATOM 799 C CA . GLY A 1 97 ? 24.116 -9.687 -11.317 1.00 72.62 97 GLY A CA 1
ATOM 800 C C . GLY A 1 97 ? 23.941 -8.185 -11.551 1.00 72.62 97 GLY A C 1
ATOM 801 O O . GLY A 1 97 ? 24.936 -7.520 -11.819 1.00 72.62 97 GLY A O 1
ATOM 802 N N . THR A 1 98 ? 22.737 -7.619 -11.399 1.00 74.69 98 THR A N 1
ATOM 803 C CA . THR A 1 98 ? 22.589 -6.156 -11.374 1.00 74.69 98 THR A CA 1
ATOM 804 C C . THR A 1 98 ? 22.943 -5.629 -9.982 1.00 74.69 98 THR A C 1
ATOM 806 O O . THR A 1 98 ? 22.347 -6.099 -9.005 1.00 74.69 98 THR A O 1
ATOM 809 N N . PRO A 1 99 ? 23.868 -4.661 -9.854 1.00 78.44 99 PRO A N 1
ATOM 810 C CA . PRO A 1 99 ? 24.132 -3.999 -8.584 1.00 78.44 99 PRO A CA 1
ATOM 811 C C . PRO A 1 99 ? 22.850 -3.395 -8.011 1.00 78.44 99 PRO A C 1
ATOM 813 O O . PRO A 1 99 ? 21.989 -2.910 -8.747 1.00 78.44 99 PRO A O 1
ATOM 816 N N . PHE A 1 100 ? 22.707 -3.424 -6.689 1.00 79.25 100 PHE A N 1
ATOM 817 C CA . PHE A 1 100 ? 21.599 -2.731 -6.046 1.00 79.25 100 PHE A CA 1
ATOM 818 C C . PHE A 1 100 ? 21.770 -1.217 -6.227 1.00 79.25 100 PHE A C 1
ATOM 820 O O . PHE A 1 100 ? 22.724 -0.646 -5.705 1.00 79.25 100 PHE A O 1
ATOM 827 N N . ASP A 1 101 ? 20.817 -0.586 -6.913 1.00 82.50 101 ASP A N 1
ATOM 828 C CA . ASP A 1 101 ? 20.704 0.864 -7.026 1.00 82.50 101 ASP A CA 1
ATOM 829 C C . ASP A 1 101 ? 19.402 1.344 -6.351 1.00 82.50 101 ASP A C 1
ATOM 831 O O . ASP A 1 101 ? 18.342 0.735 -6.554 1.00 82.50 101 ASP A O 1
ATOM 835 N N . PRO A 1 102 ? 19.426 2.421 -5.543 1.00 81.00 102 PRO A N 1
ATOM 836 C CA . PRO A 1 102 ? 18.217 2.991 -4.949 1.00 81.00 102 PRO A CA 1
ATOM 837 C C . PRO A 1 102 ? 17.131 3.368 -5.973 1.00 81.00 102 PRO A C 1
ATOM 839 O O . PRO A 1 102 ? 15.945 3.315 -5.638 1.00 81.00 102 PRO A O 1
ATOM 842 N N . GLY A 1 103 ? 17.508 3.694 -7.212 1.00 85.38 103 GLY A N 1
ATOM 843 C CA . GLY A 1 103 ? 16.622 3.984 -8.341 1.00 85.38 103 GLY A CA 1
ATOM 844 C C . GLY A 1 103 ? 15.866 2.769 -8.891 1.00 85.38 103 GLY A C 1
ATOM 845 O O . GLY A 1 103 ? 14.873 2.935 -9.602 1.00 85.38 103 GLY A O 1
ATOM 846 N N . HIS A 1 104 ? 16.234 1.545 -8.497 1.00 88.75 104 HIS A N 1
ATOM 847 C CA . HIS A 1 104 ? 15.456 0.337 -8.801 1.00 88.75 104 HIS A CA 1
ATOM 848 C C . HIS A 1 104 ? 14.137 0.253 -8.016 1.00 88.75 104 HIS A C 1
ATOM 850 O O . HIS A 1 104 ? 13.283 -0.586 -8.319 1.00 88.75 104 HIS A O 1
ATOM 856 N N . ILE A 1 105 ? 13.952 1.111 -7.007 1.00 89.69 105 ILE A N 1
ATOM 857 C CA . ILE A 1 105 ? 12.724 1.202 -6.219 1.00 89.69 105 ILE A CA 1
ATOM 858 C C . ILE A 1 105 ? 11.845 2.319 -6.779 1.00 89.69 105 ILE A C 1
ATOM 860 O O . ILE A 1 105 ? 12.040 3.494 -6.469 1.00 89.69 105 ILE A O 1
ATOM 864 N N . LYS A 1 106 ? 10.806 1.956 -7.537 1.00 89.62 106 LYS A N 1
ATOM 865 C CA . LYS A 1 106 ? 9.771 2.912 -7.942 1.00 89.62 106 LYS A CA 1
ATOM 866 C C . LYS A 1 106 ? 8.658 2.941 -6.898 1.00 89.62 106 LYS A C 1
ATOM 868 O O . LYS A 1 106 ? 8.020 1.923 -6.635 1.00 89.62 106 LYS A O 1
ATOM 873 N N . THR A 1 107 ? 8.416 4.108 -6.305 1.00 89.94 107 THR A N 1
ATOM 874 C CA . THR A 1 107 ? 7.262 4.327 -5.420 1.00 89.94 107 THR A CA 1
ATOM 875 C C . THR A 1 107 ? 6.134 4.938 -6.239 1.00 89.94 107 THR A C 1
ATOM 877 O O . THR A 1 107 ? 6.313 6.015 -6.791 1.00 89.94 107 THR A O 1
ATOM 880 N N . LEU A 1 108 ? 5.006 4.242 -6.325 1.00 84.94 108 LEU A N 1
ATOM 881 C CA . LEU A 1 108 ? 3.807 4.690 -7.024 1.00 84.94 108 LEU A CA 1
ATOM 882 C C . LEU A 1 108 ? 2.932 5.527 -6.087 1.00 84.94 108 LEU A C 1
ATOM 884 O O . LEU A 1 108 ? 2.737 5.159 -4.922 1.00 84.94 108 LEU A O 1
ATOM 888 N N . THR A 1 109 ? 2.391 6.629 -6.597 1.00 85.56 109 THR A N 1
ATOM 889 C CA . THR A 1 109 ? 1.324 7.383 -5.927 1.00 85.56 109 THR A CA 1
ATOM 890 C C . THR A 1 109 ? 0.013 6.592 -5.942 1.00 85.56 109 THR A C 1
ATOM 892 O O . THR A 1 109 ? -0.127 5.610 -6.670 1.00 85.56 109 THR A O 1
ATOM 895 N N . GLU A 1 110 ? -0.960 6.990 -5.122 1.00 75.00 110 GLU A N 1
ATOM 896 C CA . GLU A 1 110 ? -2.289 6.354 -5.094 1.00 75.00 110 GLU A CA 1
ATOM 897 C C . GLU A 1 110 ? -2.951 6.362 -6.479 1.00 75.00 110 GLU A C 1
ATOM 899 O O . GLU A 1 110 ? -3.383 5.316 -6.960 1.00 75.00 110 GLU A O 1
ATOM 904 N N . GLU A 1 111 ? -2.883 7.493 -7.177 1.00 78.00 111 GLU A N 1
ATOM 905 C CA . GLU A 1 111 ? -3.395 7.657 -8.541 1.00 78.00 111 GLU A CA 1
ATOM 906 C C . GLU A 1 111 ? -2.690 6.730 -9.547 1.00 78.00 111 GLU A C 1
ATOM 908 O O . GLU A 1 111 ? -3.337 6.053 -10.351 1.00 78.00 111 GLU A O 1
ATOM 913 N N . GLU A 1 112 ? -1.356 6.637 -9.488 1.00 82.75 112 GLU A N 1
ATOM 914 C CA . GLU A 1 112 ? -0.586 5.734 -10.351 1.00 82.75 112 GLU A CA 1
ATOM 915 C C . GLU A 1 112 ? -0.917 4.260 -10.0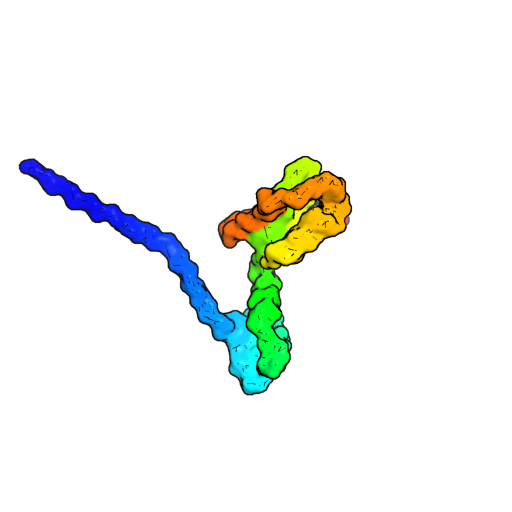72 1.00 82.75 112 GLU A C 1
ATOM 917 O O . GLU A 1 112 ? -0.981 3.443 -10.997 1.00 82.75 112 GLU A O 1
ATOM 922 N N . MET A 1 113 ? -1.146 3.905 -8.803 1.00 80.31 113 MET A N 1
ATOM 923 C CA . MET A 1 113 ? -1.533 2.550 -8.413 1.00 80.31 113 MET A CA 1
ATOM 924 C C . MET A 1 113 ? -2.903 2.163 -8.966 1.00 80.31 113 MET A C 1
ATOM 926 O O . MET A 1 113 ? -3.039 1.041 -9.453 1.00 80.31 113 MET A O 1
ATOM 930 N N . GLU A 1 114 ? -3.891 3.058 -8.929 1.00 77.69 114 GLU A N 1
ATOM 931 C CA . GLU A 1 114 ? -5.218 2.806 -9.499 1.00 77.69 114 GLU A CA 1
ATOM 932 C C . GLU A 1 114 ? -5.159 2.573 -11.011 1.00 77.69 114 GLU A C 1
ATOM 934 O O . GLU A 1 114 ? -5.761 1.625 -11.519 1.00 77.69 114 GLU A O 1
ATOM 939 N N . VAL A 1 115 ? -4.399 3.399 -11.740 1.00 78.44 115 VAL A N 1
ATOM 940 C CA . VAL A 1 115 ? -4.203 3.238 -13.190 1.00 78.44 115 VAL A CA 1
ATOM 941 C C . VAL A 1 115 ? -3.578 1.877 -13.506 1.00 78.44 115 VAL A C 1
ATOM 943 O O . VAL A 1 115 ? -4.061 1.160 -14.385 1.00 78.44 115 VAL A O 1
ATOM 946 N N . GLU A 1 116 ? -2.529 1.488 -12.780 1.00 74.12 116 GLU A N 1
ATOM 947 C CA . GLU A 1 116 ? -1.848 0.206 -12.987 1.00 74.12 116 GLU A CA 1
ATOM 948 C C . GLU A 1 116 ? -2.703 -1.001 -12.574 1.00 74.12 116 GLU A C 1
ATOM 950 O O . GLU A 1 116 ? -2.658 -2.041 -13.237 1.00 74.12 116 GLU A O 1
ATOM 955 N N . ASN A 1 117 ? -3.517 -0.878 -11.524 1.00 73.50 117 ASN A N 1
ATOM 956 C CA . ASN A 1 117 ? -4.444 -1.932 -11.114 1.00 73.50 117 ASN A CA 1
ATOM 957 C C . ASN A 1 117 ? -5.547 -2.127 -12.169 1.00 73.50 117 ASN A C 1
ATOM 959 O O . ASN A 1 117 ? -5.741 -3.252 -12.629 1.00 73.50 117 ASN A O 1
ATOM 963 N N . ARG A 1 118 ? -6.135 -1.042 -12.700 1.00 70.56 118 ARG A N 1
ATOM 964 C CA . ARG A 1 118 ? -7.079 -1.104 -13.837 1.00 70.56 118 ARG A CA 1
ATOM 965 C C . ARG A 1 118 ? -6.467 -1.777 -15.074 1.00 70.56 118 ARG A C 1
ATOM 967 O O . ARG A 1 118 ? -7.110 -2.597 -15.735 1.00 70.56 118 ARG A O 1
ATOM 974 N N . ARG A 1 119 ? -5.197 -1.487 -15.387 1.00 72.75 119 ARG A N 1
ATOM 975 C CA . ARG A 1 119 ? -4.445 -2.149 -16.478 1.00 72.75 119 ARG A CA 1
ATOM 976 C C . ARG A 1 119 ? -4.210 -3.642 -16.219 1.00 72.75 119 ARG A C 1
ATOM 978 O O . ARG A 1 119 ? -4.122 -4.431 -17.159 1.00 72.75 119 ARG A O 1
ATOM 985 N N . ARG A 1 120 ? -4.079 -4.054 -14.957 1.00 64.69 120 ARG A N 1
ATOM 986 C CA . ARG A 1 120 ? -3.898 -5.459 -14.569 1.00 64.69 120 ARG A CA 1
ATOM 987 C C . ARG A 1 120 ? -5.208 -6.242 -14.614 1.00 64.69 120 ARG A C 1
ATOM 989 O O . ARG A 1 120 ? -5.191 -7.385 -15.074 1.00 64.69 120 ARG A O 1
ATOM 996 N N . ASP A 1 121 ? -6.315 -5.640 -14.197 1.00 60.75 121 ASP A N 1
ATOM 997 C CA . ASP A 1 121 ? -7.637 -6.278 -14.203 1.00 60.75 121 ASP A CA 1
ATOM 998 C C . ASP A 1 121 ? -8.173 -6.463 -15.622 1.00 60.75 121 ASP A C 1
ATOM 1000 O O . ASP A 1 121 ? -8.658 -7.542 -15.968 1.00 60.75 121 ASP A O 1
ATOM 1004 N N . SER A 1 122 ? -7.969 -5.472 -16.493 1.00 61.41 122 SER A N 1
ATOM 1005 C CA . SER A 1 122 ? -8.256 -5.600 -17.930 1.00 61.41 122 SER A CA 1
ATOM 1006 C C . SER A 1 122 ? -7.448 -6.733 -18.580 1.00 61.41 122 SER A C 1
ATOM 1008 O O . SER A 1 122 ? -8.019 -7.582 -19.263 1.00 61.41 122 SER A O 1
ATOM 1010 N N . ARG A 1 123 ? -6.144 -6.846 -18.286 1.00 60.28 123 ARG A N 1
ATOM 1011 C CA . ARG A 1 123 ? -5.302 -7.972 -18.745 1.00 60.28 123 ARG A CA 1
ATOM 1012 C C . ARG A 1 123 ? -5.720 -9.324 -18.157 1.00 60.28 123 ARG A C 1
ATOM 1014 O O . ARG A 1 123 ? -5.673 -10.334 -18.853 1.00 60.28 123 ARG A O 1
ATOM 1021 N N . SER A 1 124 ? -6.128 -9.369 -16.889 1.00 59.03 124 SER A N 1
ATOM 1022 C CA . SER A 1 124 ? -6.577 -10.605 -16.224 1.00 59.03 124 SER A CA 1
ATOM 1023 C C . SER A 1 124 ? -7.941 -11.078 -16.733 1.00 59.03 124 SER A C 1
ATOM 1025 O O . SER A 1 124 ? -8.209 -12.278 -16.739 1.00 59.03 124 SER A O 1
ATOM 1027 N N . SER A 1 125 ? -8.775 -10.149 -17.203 1.00 59.28 125 SER A N 1
ATOM 1028 C CA . SER A 1 125 ? -10.050 -10.434 -17.867 1.00 59.28 125 SER A CA 1
ATOM 1029 C C . SER A 1 125 ? -9.834 -10.953 -19.296 1.00 59.28 125 SER A C 1
ATOM 1031 O O . SER A 1 125 ? -10.437 -11.947 -19.685 1.00 59.28 125 SER A O 1
ATOM 1033 N N . GLN A 1 126 ? -8.881 -10.379 -20.042 1.00 57.75 126 GLN A N 1
ATOM 1034 C CA . GLN A 1 126 ? -8.517 -10.837 -21.395 1.00 57.75 126 GLN A CA 1
ATOM 1035 C C . GLN A 1 126 ? -7.908 -12.254 -21.426 1.00 57.75 126 GLN A C 1
ATOM 1037 O O . GLN A 1 126 ? -8.159 -13.012 -22.362 1.00 57.75 126 GLN A O 1
ATOM 1042 N N . ARG A 1 127 ? -7.152 -12.662 -20.394 1.00 54.50 127 ARG A N 1
ATOM 1043 C CA . ARG A 1 127 ? -6.590 -14.029 -20.303 1.00 54.50 127 ARG A CA 1
ATOM 1044 C C . ARG A 1 127 ? -7.636 -15.119 -20.048 1.00 54.50 127 ARG A C 1
ATOM 1046 O O . ARG A 1 127 ? -7.357 -16.275 -20.332 1.00 54.50 127 ARG A O 1
ATOM 1053 N N . ARG A 1 128 ? -8.818 -14.779 -19.519 1.00 52.56 128 ARG A N 1
ATOM 1054 C CA . ARG A 1 128 ? -9.926 -15.741 -19.353 1.00 52.56 128 ARG A CA 1
ATOM 1055 C C . ARG A 1 128 ? -10.745 -15.919 -20.630 1.00 52.56 128 ARG A C 1
ATOM 1057 O O . ARG A 1 128 ? -11.291 -16.989 -20.840 1.00 52.56 128 ARG A O 1
ATOM 1064 N N . ALA A 1 129 ? -10.787 -14.900 -21.487 1.00 51.06 129 ALA A N 1
ATOM 1065 C CA . ALA A 1 129 ? -11.534 -14.925 -22.745 1.00 51.06 129 ALA A CA 1
ATOM 1066 C C . ALA A 1 129 ? -10.807 -15.643 -23.900 1.00 51.06 129 ALA A C 1
ATOM 1068 O O . ALA A 1 129 ? -11.395 -15.848 -24.950 1.00 51.06 129 ALA A O 1
ATOM 1069 N N . THR A 1 130 ? -9.534 -16.009 -23.725 1.00 53.97 130 THR A N 1
ATOM 1070 C CA . THR A 1 130 ? -8.691 -16.657 -24.753 1.00 53.97 130 THR A CA 1
ATOM 1071 C C . THR A 1 130 ? -8.366 -18.122 -24.432 1.00 53.97 130 THR A C 1
ATOM 1073 O O . THR A 1 130 ? -7.511 -18.717 -25.077 1.00 53.97 130 THR A O 1
ATOM 1076 N N . ALA A 1 131 ? -9.029 -18.694 -23.420 1.00 48.91 131 ALA A N 1
ATOM 1077 C CA . ALA A 1 131 ? -8.870 -20.084 -22.982 1.00 48.91 131 ALA A CA 1
ATOM 1078 C C . ALA A 1 131 ? -10.101 -20.966 -23.298 1.00 48.91 131 ALA A C 1
ATOM 1080 O O . ALA A 1 131 ? -10.282 -21.998 -22.656 1.00 48.91 131 ALA A O 1
ATOM 1081 N N . ALA A 1 132 ? -10.939 -20.544 -24.250 1.00 42.44 132 ALA A N 1
ATOM 1082 C CA . ALA A 1 132 ? -12.065 -21.296 -24.809 1.00 42.44 132 ALA A CA 1
ATOM 1083 C C . ALA A 1 132 ? -11.825 -21.500 -26.308 1.00 42.44 132 ALA A C 1
ATOM 1085 O O . ALA A 1 132 ? -12.173 -22.591 -26.804 1.00 42.44 132 AL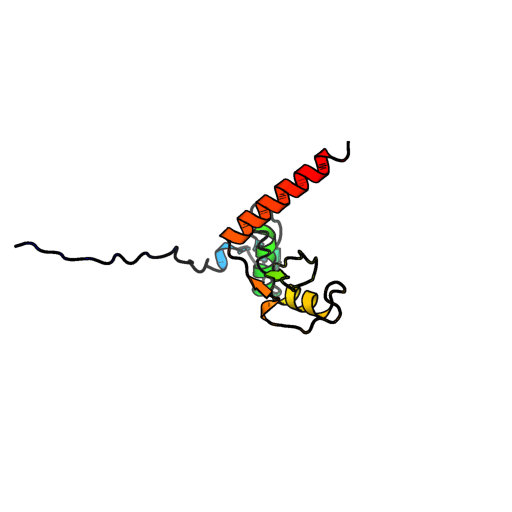A A O 1
#

Sequence (132 aa):
MQQNNTQLGSRAGPSRRRKNEGELYVRRGDRYVCTHIGCTSEWPLESMRPHNVKSHWLTHNDLRRYACNVPGSSCRQRFARKYDLQIHLRNSSIHRGTPFDPGHIKTLTEEEMEVENRRRDSRSSQRRATAA

Radius of gyration: 21.35 Å; chains: 1; bounding box: 40×76×50 Å

Organism: NCBI:txid27350

InterPro domains:
  IPR013087 Zinc finger C2H2-type [PS50157] (66-100)
  IPR036236 Zinc finger C2H2 superfamily [SSF57667] (51-90)

Secondary structure (DSSP, 8-state):
--------------------GGGTEEEETTEEEE-STT---EEETTT--HHHHHHHHHHHTT---EEE--TT-----EESSHHHHHHHHHH-GGGTTPPP-GGGEEEPPHHHHHHHHHHHHHHHHHTTTT--